Protein AF-A0A1C4KXC5-F1 (afdb_monomer_lite)

Structure (mmCIF, N/CA/C/O backbone):
data_AF-A0A1C4KXC5-F1
#
_entry.id   AF-A0A1C4KXC5-F1
#
loop_
_atom_site.group_PDB
_atom_site.id
_atom_site.type_symbol
_atom_site.label_atom_id
_atom_site.label_alt_id
_atom_site.label_comp_id
_atom_site.label_asym_id
_atom_site.label_entity_id
_atom_site.label_seq_id
_atom_site.pdbx_PDB_ins_code
_atom_site.Cartn_x
_atom_site.Cartn_y
_atom_site.Cartn_z
_atom_site.occupancy
_atom_site.B_iso_or_equiv
_atom_site.auth_seq_id
_atom_site.auth_comp_id
_atom_site.auth_asym_id
_atom_site.auth_atom_id
_atom_site.pdbx_PDB_model_num
ATOM 1 N N . MET A 1 1 ? 12.754 -5.158 20.572 1.00 33.81 1 MET A N 1
ATOM 2 C CA . MET A 1 1 ? 11.65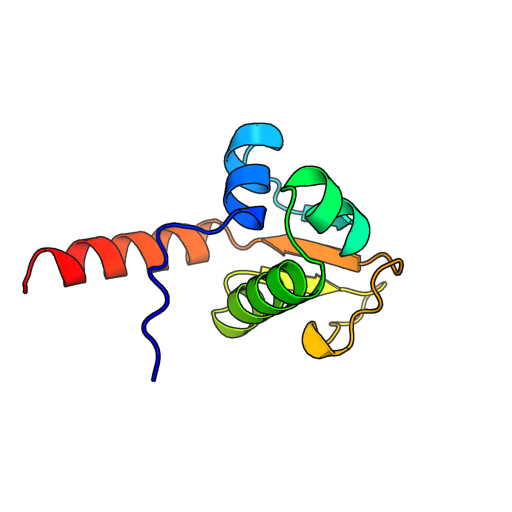9 -5.282 19.593 1.00 33.81 1 MET A CA 1
ATOM 3 C C . MET A 1 1 ? 10.831 -4.030 19.771 1.00 33.81 1 MET A C 1
ATOM 5 O O . MET A 1 1 ? 10.252 -3.876 20.836 1.00 33.81 1 MET A O 1
ATOM 9 N N . ALA A 1 2 ? 10.970 -3.056 18.873 1.00 34.34 2 ALA A N 1
ATOM 10 C CA . ALA A 1 2 ? 10.275 -1.785 19.022 1.00 34.34 2 ALA A CA 1
ATOM 11 C C . ALA A 1 2 ? 8.801 -2.015 18.689 1.00 34.34 2 ALA A C 1
ATOM 13 O O . ALA A 1 2 ? 8.484 -2.342 17.551 1.00 34.34 2 ALA A O 1
ATOM 14 N N . THR A 1 3 ? 7.927 -1.884 19.682 1.00 40.44 3 THR A N 1
ATOM 15 C CA . THR A 1 3 ? 6.503 -1.657 19.450 1.00 40.44 3 THR A CA 1
ATOM 16 C C . THR A 1 3 ? 6.410 -0.267 18.832 1.00 40.44 3 THR A C 1
ATOM 18 O O . THR A 1 3 ? 6.448 0.733 19.545 1.00 40.44 3 THR A O 1
ATOM 21 N N . LEU A 1 4 ? 6.441 -0.192 17.500 1.00 43.69 4 LEU A N 1
ATOM 22 C CA . LEU A 1 4 ? 6.023 1.016 16.802 1.00 43.69 4 LEU A CA 1
ATOM 23 C C . LEU A 1 4 ? 4.564 1.231 17.193 1.00 43.69 4 LEU A C 1
ATOM 25 O O . LEU A 1 4 ? 3.751 0.315 17.114 1.00 43.69 4 LEU A O 1
ATOM 29 N N . ASP A 1 5 ? 4.263 2.400 17.731 1.00 43.34 5 ASP A N 1
ATOM 30 C CA . ASP A 1 5 ? 2.903 2.800 18.046 1.00 43.34 5 ASP A CA 1
ATOM 31 C C . ASP A 1 5 ? 2.102 2.790 16.730 1.00 43.34 5 ASP A C 1
ATOM 33 O O . ASP A 1 5 ? 2.337 3.613 15.843 1.00 43.34 5 ASP A O 1
ATOM 37 N N . HIS A 1 6 ? 1.221 1.797 16.553 1.00 48.50 6 HIS A N 1
ATOM 38 C CA . HIS A 1 6 ? 0.485 1.540 15.302 1.00 48.50 6 HIS A CA 1
ATOM 39 C C . HIS A 1 6 ? -0.524 2.668 14.978 1.00 48.50 6 HIS A C 1
ATOM 41 O O . HIS A 1 6 ? -1.169 2.654 13.928 1.00 48.50 6 HIS A O 1
ATOM 47 N N . ALA A 1 7 ? -0.649 3.665 15.864 1.00 46.12 7 ALA A N 1
ATOM 48 C CA . ALA A 1 7 ? -1.533 4.822 15.756 1.00 46.12 7 ALA A CA 1
ATOM 49 C C . ALA A 1 7 ? -1.059 5.909 14.766 1.00 46.12 7 ALA A C 1
ATOM 51 O O . ALA A 1 7 ? -1.719 6.939 14.614 1.00 46.12 7 ALA A O 1
ATOM 52 N N . HIS A 1 8 ? 0.063 5.717 14.067 1.00 54.94 8 HIS A N 1
ATOM 53 C CA . HIS A 1 8 ? 0.552 6.675 13.074 1.00 54.94 8 HIS A CA 1
ATOM 54 C C . HIS A 1 8 ? 0.980 5.962 11.794 1.00 54.94 8 HIS A C 1
ATOM 56 O O . HIS A 1 8 ? 2.164 5.780 11.529 1.00 54.94 8 HIS A O 1
ATOM 62 N N . TRP A 1 9 ? -0.007 5.562 10.988 1.00 70.31 9 TRP A N 1
ATOM 63 C CA . TRP A 1 9 ? 0.209 5.001 9.659 1.00 70.31 9 TRP A CA 1
ATOM 64 C C . TRP A 1 9 ? -0.195 6.011 8.571 1.00 70.31 9 TRP A C 1
ATOM 66 O O . TRP A 1 9 ? -1.349 6.010 8.135 1.00 70.31 9 TRP A O 1
ATOM 76 N N . PRO A 1 10 ? 0.721 6.840 8.036 1.00 73.81 10 PRO A N 1
ATOM 77 C CA . PRO A 1 10 ? 0.331 7.873 7.077 1.00 73.81 10 PRO A CA 1
ATOM 78 C C . PRO A 1 10 ? -0.136 7.351 5.707 1.00 73.81 10 PRO A C 1
ATOM 80 O O . PRO A 1 10 ? -1.092 7.921 5.186 1.00 73.81 10 PRO A O 1
ATOM 83 N N . PRO A 1 11 ? 0.428 6.268 5.119 1.00 78.62 11 PRO A N 1
ATOM 84 C CA . PRO A 1 11 ? -0.078 5.738 3.853 1.00 78.62 11 PRO A CA 1
ATOM 85 C C . PRO A 1 11 ? -1.526 5.258 3.940 1.00 78.62 11 PRO A C 1
ATOM 87 O O . PRO A 1 11 ? -2.340 5.688 3.138 1.00 78.62 11 PRO A O 1
ATOM 90 N N . VAL A 1 12 ? -1.875 4.430 4.923 1.00 83.38 12 VAL A N 1
ATOM 91 C CA . VAL A 1 12 ? -3.246 3.967 5.155 1.00 83.38 12 VAL A CA 1
ATOM 92 C C . VAL A 1 12 ? -4.188 5.105 5.535 1.00 83.38 12 VAL A C 1
ATOM 94 O O . VAL A 1 12 ? -5.274 5.146 4.973 1.00 83.38 12 VAL A O 1
ATOM 97 N N . ASN A 1 13 ? -3.789 6.065 6.379 1.00 86.06 13 ASN A N 1
ATOM 98 C CA . ASN A 1 13 ? -4.639 7.234 6.642 1.00 86.06 13 ASN A CA 1
ATOM 99 C C . ASN A 1 13 ? -4.957 7.981 5.341 1.00 86.06 13 ASN A C 1
ATOM 101 O O . ASN A 1 13 ? -6.109 8.288 5.082 1.00 86.06 13 ASN A O 1
ATOM 105 N N . HIS A 1 14 ? -3.973 8.168 4.455 1.00 86.69 14 HIS A N 1
ATOM 106 C CA . HIS A 1 14 ? -4.234 8.724 3.127 1.00 86.69 14 HIS A CA 1
ATOM 107 C C . HIS A 1 14 ? -5.204 7.853 2.303 1.00 86.69 14 HIS A C 1
ATOM 109 O O . HIS A 1 14 ? -6.108 8.381 1.661 1.00 86.69 14 HIS A O 1
ATOM 115 N N . LEU A 1 15 ? -5.064 6.523 2.327 1.00 87.81 15 LEU A N 1
ATOM 116 C CA . LEU A 1 15 ? -6.000 5.627 1.634 1.00 87.81 15 LEU A CA 1
ATOM 117 C C . LEU A 1 15 ? -7.434 5.724 2.187 1.00 87.81 15 LEU A C 1
ATOM 119 O O . LEU A 1 15 ? -8.383 5.662 1.409 1.00 87.81 15 LEU A O 1
ATOM 123 N N . ILE A 1 16 ? -7.599 5.868 3.500 1.00 87.88 16 ILE A N 1
ATOM 124 C CA . ILE A 1 16 ? -8.907 5.970 4.160 1.00 87.88 16 ILE A CA 1
ATOM 125 C C . ILE A 1 16 ? -9.495 7.367 3.940 1.00 87.88 16 ILE A C 1
ATOM 127 O O . ILE A 1 16 ? -10.550 7.504 3.322 1.00 87.88 16 ILE A O 1
ATOM 131 N N . ASP A 1 17 ? -8.788 8.398 4.397 1.00 88.06 17 ASP A N 1
ATOM 132 C CA . ASP A 1 17 ? -9.301 9.762 4.518 1.00 88.06 17 ASP A CA 1
ATOM 133 C C . ASP A 1 17 ? -9.434 10.452 3.155 1.00 88.06 17 ASP A C 1
ATOM 135 O O . ASP A 1 17 ? -10.404 11.170 2.913 1.00 88.06 17 ASP A O 1
ATOM 139 N N . GLU A 1 18 ? -8.481 10.221 2.246 1.00 89.69 18 GLU A N 1
ATOM 140 C CA . GLU A 1 18 ? -8.422 10.927 0.959 1.00 89.69 18 GLU A CA 1
ATOM 141 C C . GLU A 1 18 ? -8.946 10.083 -0.208 1.00 89.69 18 GLU A C 1
ATOM 143 O O . GLU A 1 18 ? -9.455 10.633 -1.188 1.00 89.69 18 GLU A O 1
ATOM 148 N N . LEU A 1 19 ? -8.822 8.752 -0.136 1.00 89.69 19 LEU A N 1
ATOM 149 C CA . LEU A 1 19 ? -9.230 7.851 -1.223 1.00 89.69 19 LEU A CA 1
ATOM 150 C C . LEU A 1 19 ? -10.463 6.993 -0.901 1.00 89.69 19 LEU A C 1
ATOM 152 O O . LEU A 1 19 ? -10.973 6.335 -1.810 1.00 89.69 19 LEU A O 1
ATOM 156 N N . GLY A 1 20 ? -10.969 7.022 0.336 1.00 91.31 20 GLY A N 1
ATOM 157 C CA . GLY A 1 20 ? -12.203 6.340 0.728 1.00 91.31 20 GLY A CA 1
ATOM 158 C C . GLY A 1 20 ? -12.102 4.815 0.724 1.00 91.31 20 GLY A C 1
ATOM 159 O O . GLY A 1 20 ? -12.994 4.156 0.196 1.00 91.31 20 GLY A O 1
ATOM 160 N N . GLU A 1 21 ? -11.017 4.265 1.275 1.00 93.00 21 GLU A N 1
ATOM 161 C CA . GLU A 1 21 ? -10.763 2.816 1.369 1.00 93.00 21 GLU A CA 1
ATOM 162 C C . GLU A 1 21 ? -10.807 2.097 0.005 1.00 93.00 21 GLU A C 1
ATOM 164 O O . GLU A 1 21 ? -11.586 1.163 -0.222 1.00 93.00 21 GLU A O 1
ATOM 169 N N . PRO A 1 22 ? -9.961 2.505 -0.958 1.00 94.62 22 PRO A N 1
ATOM 170 C CA . PRO A 1 22 ? -9.937 1.865 -2.261 1.00 94.62 22 PRO A CA 1
ATOM 171 C C . PRO A 1 22 ? -9.493 0.407 -2.119 1.00 94.62 22 PRO A C 1
ATOM 173 O O . PRO A 1 22 ? -8.470 0.111 -1.506 1.00 94.62 22 PRO A O 1
ATOM 176 N N . GLN A 1 23 ? -10.234 -0.517 -2.731 1.00 93.38 23 GLN A N 1
ATOM 177 C CA . GLN A 1 23 ? -9.847 -1.936 -2.791 1.00 93.38 23 GLN A CA 1
ATOM 178 C C . GLN A 1 23 ? -8.496 -2.125 -3.497 1.00 93.38 23 GLN A C 1
ATOM 180 O O . GLN A 1 23 ? -7.718 -3.019 -3.172 1.00 93.38 23 GLN A O 1
ATOM 185 N N . GLU A 1 24 ? -8.209 -1.266 -4.474 1.00 95.12 24 GLU A N 1
ATOM 186 C CA . GLU A 1 24 ? -6.984 -1.307 -5.254 1.00 95.12 24 GLU A CA 1
ATOM 187 C C . GLU A 1 24 ? -6.572 0.092 -5.711 1.00 95.12 24 GLU A C 1
ATOM 189 O O . GLU A 1 24 ? -7.403 0.869 -6.188 1.00 95.12 24 GLU A O 1
ATOM 194 N N . ILE A 1 25 ? -5.267 0.370 -5.668 1.00 95.56 25 ILE A N 1
ATOM 195 C CA . ILE A 1 25 ? -4.673 1.533 -6.330 1.00 95.56 25 ILE A CA 1
ATOM 196 C C . ILE A 1 25 ? -3.467 1.147 -7.188 1.00 95.56 25 ILE A C 1
ATOM 198 O O . ILE A 1 25 ? -2.643 0.310 -6.817 1.00 95.56 25 ILE A O 1
ATOM 202 N N . LEU A 1 26 ? -3.319 1.819 -8.332 1.00 96.56 26 LEU A N 1
ATOM 203 C CA . LEU A 1 26 ? -2.096 1.780 -9.131 1.00 96.56 26 LEU A CA 1
ATOM 204 C C . LEU A 1 26 ? -1.206 2.965 -8.742 1.00 96.56 26 LEU A C 1
ATOM 206 O O . LEU A 1 26 ? -1.455 4.104 -9.147 1.00 96.56 26 LEU A O 1
ATOM 210 N N . THR A 1 27 ? -0.148 2.696 -7.983 1.00 96.12 27 THR A N 1
ATOM 211 C CA . THR A 1 27 ? 0.705 3.731 -7.383 1.00 96.12 27 THR A CA 1
ATOM 212 C C . THR A 1 27 ? 2.190 3.385 -7.490 1.00 96.12 27 THR A C 1
ATOM 214 O O . THR A 1 27 ? 2.559 2.421 -8.153 1.00 96.12 27 THR A O 1
ATOM 217 N N . SER A 1 28 ? 3.043 4.213 -6.901 1.00 97.00 28 SER A N 1
ATOM 218 C CA . SER A 1 28 ? 4.486 4.025 -6.738 1.00 97.00 28 SER A CA 1
ATOM 219 C C . SER A 1 28 ? 4.911 4.613 -5.386 1.00 97.00 28 SER A C 1
ATOM 221 O O . SER A 1 28 ? 4.161 5.392 -4.791 1.00 97.00 28 SER A O 1
ATOM 223 N N . LEU A 1 29 ? 6.082 4.228 -4.865 1.00 96.88 29 LEU A N 1
ATOM 224 C CA . LEU A 1 29 ? 6.512 4.681 -3.533 1.00 96.88 29 LEU A CA 1
ATOM 225 C C . LEU A 1 29 ? 6.714 6.200 -3.490 1.00 96.88 29 LEU A C 1
ATOM 227 O O . LEU A 1 29 ? 6.360 6.823 -2.500 1.00 96.88 29 LEU A O 1
ATOM 231 N N . ASP A 1 30 ? 7.231 6.804 -4.562 1.00 97.00 30 ASP A N 1
ATOM 232 C CA . ASP A 1 30 ? 7.396 8.258 -4.683 1.00 97.00 30 ASP A CA 1
ATOM 233 C C . ASP A 1 30 ? 6.065 9.023 -4.586 1.00 97.00 30 ASP A C 1
ATOM 235 O O . ASP A 1 30 ? 5.994 10.081 -3.964 1.00 97.00 30 ASP A O 1
ATOM 239 N N . ARG A 1 31 ? 4.992 8.475 -5.160 1.00 95.88 31 ARG A N 1
ATOM 240 C CA . ARG A 1 31 ? 3.646 9.052 -5.112 1.00 95.88 31 ARG A CA 1
ATOM 241 C C . ARG A 1 31 ? 3.038 8.935 -3.733 1.00 95.88 31 ARG A C 1
ATOM 243 O O . ARG A 1 31 ? 2.459 9.907 -3.268 1.00 95.88 31 ARG A O 1
ATOM 250 N N . LEU A 1 32 ? 3.177 7.774 -3.097 1.00 95.31 32 LEU A N 1
ATOM 251 C CA . LEU A 1 32 ? 2.730 7.586 -1.721 1.00 95.31 32 LEU A CA 1
ATOM 252 C C . LEU A 1 32 ? 3.492 8.527 -0.781 1.00 95.31 32 LEU A C 1
ATOM 254 O O . LEU A 1 32 ? 2.857 9.266 -0.044 1.00 95.31 32 LEU A O 1
ATOM 258 N N . ALA A 1 33 ? 4.821 8.585 -0.889 1.00 95.00 33 ALA A N 1
ATOM 259 C CA . ALA A 1 33 ? 5.666 9.508 -0.132 1.00 95.00 33 ALA A CA 1
ATOM 260 C C . ALA A 1 33 ? 5.269 10.975 -0.350 1.00 95.00 33 ALA A C 1
ATOM 262 O O . ALA A 1 33 ? 5.122 11.730 0.606 1.00 95.00 33 ALA A O 1
ATOM 263 N N . GLY A 1 34 ? 5.025 11.380 -1.599 1.00 95.19 34 GLY A N 1
ATOM 264 C CA . GLY A 1 34 ? 4.563 12.730 -1.916 1.00 95.19 34 GLY A CA 1
ATOM 265 C C . GLY A 1 34 ? 3.165 13.043 -1.375 1.00 95.19 34 GLY A C 1
ATOM 266 O O . GLY A 1 34 ? 2.930 14.163 -0.932 1.00 95.19 34 GLY A O 1
ATOM 267 N N . ALA A 1 35 ? 2.251 12.070 -1.391 1.00 92.75 35 ALA A N 1
ATOM 268 C CA . ALA A 1 35 ? 0.886 12.234 -0.893 1.00 92.75 35 ALA A CA 1
ATOM 269 C C . ALA A 1 35 ? 0.817 12.294 0.639 1.00 92.75 35 ALA A C 1
ATOM 271 O O . ALA A 1 35 ? -0.020 13.007 1.184 1.00 92.75 35 ALA A O 1
ATOM 272 N N . THR A 1 36 ? 1.704 11.578 1.332 1.00 89.19 36 THR A N 1
ATOM 273 C CA . THR A 1 36 ? 1.744 11.524 2.801 1.00 89.19 36 THR A CA 1
ATOM 274 C C . THR A 1 36 ? 2.760 12.483 3.420 1.00 89.19 36 THR A C 1
ATOM 276 O O . THR A 1 36 ? 2.781 12.649 4.638 1.00 89.19 36 THR A O 1
ATOM 279 N N . GLY A 1 37 ? 3.627 13.096 2.609 1.00 91.94 37 GLY A N 1
ATOM 280 C CA . GLY A 1 37 ? 4.745 13.916 3.076 1.00 91.94 37 GLY A CA 1
ATOM 281 C C . GLY A 1 37 ? 5.859 13.124 3.774 1.00 91.94 37 GLY A C 1
ATOM 282 O O . GLY A 1 37 ? 6.664 13.723 4.485 1.00 91.94 37 GLY A O 1
ATOM 283 N N . GLN A 1 38 ? 5.904 11.799 3.609 1.00 91.25 38 GLN A N 1
ATOM 284 C CA . GLN A 1 38 ? 6.882 10.925 4.263 1.00 91.25 38 GLN A CA 1
ATOM 285 C C . GLN A 1 38 ? 8.130 10.653 3.419 1.00 91.25 38 GLN A C 1
ATOM 287 O O . GLN A 1 38 ? 8.141 10.854 2.204 1.00 91.25 38 GLN A O 1
ATOM 292 N N . ASP A 1 39 ? 9.177 10.128 4.066 1.00 93.75 39 ASP A N 1
ATOM 293 C CA . ASP A 1 39 ? 10.323 9.560 3.360 1.00 93.75 39 ASP A CA 1
ATOM 294 C C . ASP A 1 39 ? 9.943 8.260 2.635 1.00 93.75 39 ASP A C 1
ATOM 296 O O . ASP A 1 39 ? 9.128 7.459 3.097 1.00 93.75 39 ASP A O 1
ATOM 300 N N . ILE A 1 40 ? 10.587 8.018 1.494 1.00 94.44 40 ILE A N 1
ATOM 301 C CA . ILE A 1 40 ? 10.348 6.827 0.672 1.00 94.44 40 ILE A CA 1
ATOM 302 C C . ILE A 1 40 ? 10.646 5.532 1.441 1.00 94.44 40 ILE A C 1
ATOM 304 O O . ILE A 1 40 ? 9.976 4.526 1.208 1.00 94.44 40 ILE A O 1
ATOM 308 N N . ASN A 1 41 ? 11.647 5.517 2.327 1.00 92.56 41 ASN A N 1
ATOM 309 C CA . ASN A 1 41 ? 11.986 4.317 3.089 1.00 92.56 41 ASN A CA 1
ATOM 310 C C . ASN A 1 41 ? 10.960 4.034 4.184 1.00 92.56 41 ASN A C 1
ATOM 312 O O . ASN A 1 41 ? 10.623 2.869 4.377 1.00 92.56 41 ASN A O 1
ATOM 316 N N . ASP A 1 42 ? 10.413 5.072 4.817 1.00 91.69 42 ASP A N 1
ATOM 317 C CA . ASP A 1 42 ? 9.331 4.926 5.795 1.00 91.69 42 ASP A CA 1
ATOM 318 C C . ASP A 1 42 ? 8.068 4.385 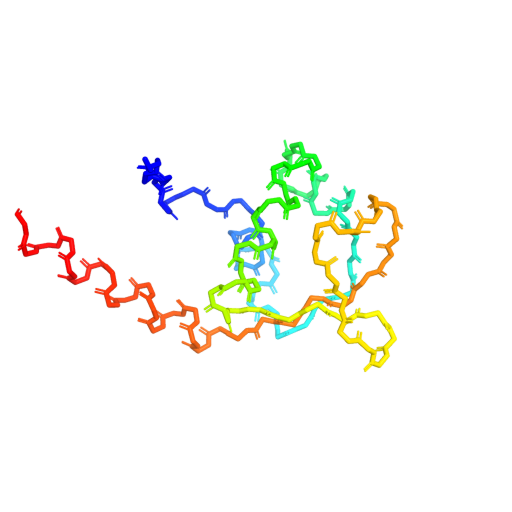5.119 1.00 91.69 42 ASP A C 1
ATOM 320 O O . ASP A 1 42 ? 7.450 3.440 5.606 1.00 91.69 42 ASP A O 1
ATOM 324 N N . VAL A 1 43 ? 7.731 4.908 3.935 1.00 93.69 43 VAL A N 1
ATOM 325 C CA . VAL A 1 43 ? 6.624 4.378 3.126 1.00 93.69 43 VAL A CA 1
ATOM 326 C C . VAL A 1 43 ? 6.883 2.934 2.708 1.00 93.69 43 VAL A C 1
ATOM 328 O O . VAL A 1 43 ? 5.963 2.121 2.747 1.00 93.69 43 VAL A O 1
ATOM 331 N N . ARG A 1 44 ? 8.115 2.588 2.309 1.00 94.81 44 ARG A N 1
ATOM 332 C CA . ARG A 1 44 ? 8.464 1.206 1.950 1.00 94.81 44 ARG A CA 1
ATOM 333 C C . ARG A 1 44 ? 8.294 0.270 3.141 1.00 94.81 44 ARG A C 1
ATOM 335 O O . ARG A 1 44 ? 7.719 -0.798 2.965 1.00 94.81 44 ARG A O 1
ATOM 342 N N . LEU A 1 45 ? 8.780 0.667 4.316 1.00 92.50 45 LEU A N 1
ATOM 343 C CA . LEU A 1 45 ? 8.656 -0.117 5.541 1.00 92.50 45 LEU A CA 1
ATOM 344 C C . LEU A 1 45 ? 7.186 -0.334 5.899 1.00 92.50 45 LEU A C 1
ATOM 346 O O . LEU A 1 45 ? 6.781 -1.471 6.106 1.00 92.50 45 LEU A O 1
ATOM 350 N N . ALA A 1 46 ? 6.383 0.729 5.868 1.00 90.56 46 ALA A N 1
ATOM 351 C CA . ALA A 1 46 ? 4.950 0.638 6.109 1.00 90.56 46 ALA A CA 1
ATOM 352 C C . ALA A 1 46 ? 4.290 -0.325 5.106 1.00 90.56 46 ALA A C 1
ATOM 354 O O . ALA A 1 46 ? 3.638 -1.294 5.473 1.00 90.56 46 ALA A O 1
ATOM 355 N N . VAL A 1 47 ? 4.507 -0.128 3.807 1.00 92.81 47 VAL A N 1
ATOM 356 C CA . VAL A 1 47 ? 3.942 -1.015 2.781 1.00 92.81 47 VAL A CA 1
ATOM 357 C C . VAL A 1 47 ? 4.389 -2.475 2.971 1.00 92.81 47 VAL A C 1
ATOM 359 O O . VAL A 1 47 ? 3.588 -3.380 2.743 1.00 92.81 47 VAL A O 1
ATOM 362 N N . ALA A 1 48 ? 5.625 -2.720 3.416 1.00 93.50 48 ALA A N 1
ATOM 363 C CA . ALA A 1 48 ? 6.101 -4.061 3.749 1.00 93.50 48 ALA A CA 1
ATOM 364 C C . ALA A 1 48 ? 5.365 -4.670 4.947 1.00 93.50 48 ALA A C 1
ATOM 366 O O . ALA A 1 48 ? 5.008 -5.844 4.902 1.00 93.50 48 ALA A O 1
ATOM 367 N N . GLU A 1 49 ? 5.090 -3.870 5.972 1.00 90.94 49 GLU A N 1
ATOM 368 C CA . GLU A 1 49 ? 4.349 -4.288 7.159 1.00 90.94 49 GLU A CA 1
ATOM 369 C C . GLU A 1 49 ? 2.903 -4.697 6.822 1.00 90.94 49 GLU A C 1
ATOM 371 O O . GLU A 1 49 ? 2.468 -5.740 7.295 1.00 90.94 49 GLU A O 1
ATOM 376 N N . LEU A 1 50 ? 2.192 -4.004 5.914 1.00 90.81 50 LEU A N 1
ATOM 377 C CA . LEU A 1 50 ? 0.843 -4.452 5.488 1.00 90.81 50 LEU A CA 1
ATOM 378 C C . LEU A 1 50 ? 0.890 -5.817 4.827 1.00 90.81 50 LEU A C 1
ATOM 380 O O . LEU A 1 50 ? 0.020 -6.651 5.044 1.00 90.81 50 LEU A O 1
ATOM 384 N N . VAL A 1 51 ? 1.894 -6.030 3.977 1.00 93.44 51 VAL A N 1
ATOM 385 C CA . VAL A 1 51 ? 2.054 -7.310 3.288 1.00 93.44 51 VAL A CA 1
ATOM 386 C C . VAL A 1 51 ? 2.432 -8.403 4.282 1.00 93.44 51 VAL A C 1
ATOM 388 O O . VAL A 1 51 ? 1.954 -9.524 4.159 1.00 93.44 51 VAL A O 1
ATOM 391 N N . GLN A 1 52 ? 3.267 -8.092 5.274 1.00 91.62 52 GLN A N 1
ATOM 392 C CA . GLN A 1 52 ? 3.658 -9.03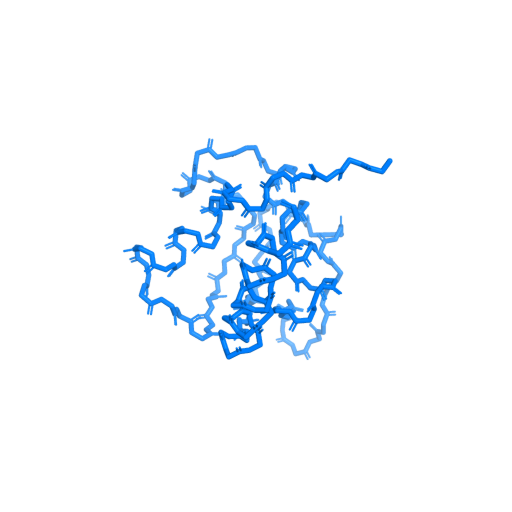6 6.317 1.00 91.62 52 GLN A CA 1
ATOM 393 C C . GLN A 1 52 ? 2.489 -9.419 7.234 1.00 91.62 52 GLN A C 1
ATOM 395 O O . GLN A 1 52 ? 2.422 -10.566 7.670 1.00 91.62 52 GLN A O 1
ATOM 400 N N . CYS A 1 53 ? 1.587 -8.478 7.510 1.00 89.44 53 CYS A N 1
ATOM 401 C CA . CYS A 1 53 ? 0.379 -8.690 8.303 1.00 89.44 53 CYS A CA 1
ATOM 402 C C . CYS A 1 53 ? -0.793 -9.259 7.488 1.00 89.44 53 CYS A C 1
ATOM 404 O O . CYS A 1 53 ? -1.885 -9.361 8.027 1.00 89.44 53 CYS A O 1
ATOM 406 N N . ASP A 1 54 ? -0.596 -9.610 6.210 1.00 91.62 54 ASP A N 1
ATOM 407 C CA . ASP A 1 54 ? -1.648 -10.050 5.277 1.00 91.62 54 ASP A CA 1
ATOM 408 C C . ASP A 1 54 ? -2.776 -9.016 5.020 1.00 91.62 54 ASP A C 1
ATOM 410 O O . ASP A 1 54 ? -3.745 -9.308 4.319 1.00 91.62 54 ASP A O 1
ATOM 414 N N . ASP A 1 55 ? -2.605 -7.769 5.469 1.00 92.00 55 ASP A N 1
ATOM 415 C CA . ASP A 1 55 ? -3.535 -6.648 5.259 1.00 92.00 55 ASP A CA 1
ATOM 416 C C . ASP A 1 55 ? -3.507 -6.102 3.824 1.00 92.00 55 ASP A C 1
ATOM 418 O O . ASP A 1 55 ? -4.406 -5.371 3.394 1.00 92.00 55 ASP A O 1
ATOM 422 N N . ALA A 1 56 ? -2.449 -6.400 3.067 1.00 94.44 56 ALA A N 1
ATOM 423 C CA . ALA A 1 56 ? -2.332 -5.977 1.680 1.00 94.44 56 ALA A CA 1
ATOM 424 C C . ALA A 1 56 ? -1.515 -6.938 0.817 1.00 94.44 56 ALA A C 1
ATOM 426 O O . ALA A 1 56 ? -0.707 -7.739 1.280 1.00 94.44 56 ALA A O 1
ATOM 427 N N . LYS A 1 57 ? -1.677 -6.799 -0.500 1.00 96.88 57 LYS A N 1
ATOM 428 C CA . LYS A 1 57 ? -0.864 -7.466 -1.520 1.00 96.88 57 LYS A CA 1
ATOM 429 C C . LYS A 1 57 ? -0.319 -6.451 -2.505 1.00 96.88 57 LYS A C 1
ATOM 431 O O . LYS A 1 57 ? -0.999 -5.502 -2.895 1.00 96.88 57 LYS A O 1
ATOM 436 N N . ILE A 1 58 ? 0.898 -6.702 -2.969 1.00 96.81 58 ILE A N 1
ATOM 437 C CA . ILE A 1 58 ? 1.550 -5.892 -3.993 1.00 96.81 58 ILE A CA 1
ATOM 438 C C . ILE A 1 58 ? 1.716 -6.735 -5.238 1.00 96.81 58 ILE A C 1
ATOM 440 O O . ILE A 1 58 ? 2.357 -7.784 -5.193 1.00 96.81 58 ILE A O 1
ATOM 444 N N . LEU A 1 59 ? 1.190 -6.252 -6.361 1.00 96.88 59 LEU A N 1
ATOM 445 C CA . LEU A 1 59 ? 1.368 -6.900 -7.656 1.00 96.88 59 LEU A CA 1
ATOM 446 C C . LEU A 1 59 ? 2.144 -6.011 -8.630 1.00 96.88 59 LEU A C 1
ATOM 448 O O . LEU A 1 59 ? 1.881 -4.811 -8.764 1.00 96.88 59 LEU A O 1
ATOM 452 N N . ARG A 1 60 ? 3.044 -6.627 -9.401 1.00 93.50 60 ARG A N 1
ATOM 453 C CA . ARG A 1 60 ? 3.593 -6.056 -10.636 1.00 93.50 60 ARG A CA 1
ATOM 454 C C . ARG A 1 60 ? 3.108 -6.885 -11.817 1.00 93.50 60 ARG A C 1
ATOM 456 O O . ARG A 1 60 ? 3.485 -8.037 -12.002 1.00 93.50 60 ARG A O 1
ATOM 463 N N . GLY A 1 61 ? 2.223 -6.291 -12.615 1.00 89.12 61 GLY A N 1
ATOM 464 C CA . GLY A 1 61 ? 1.488 -7.036 -13.633 1.00 89.12 61 GLY A CA 1
ATOM 465 C C . GLY A 1 61 ? 0.547 -8.050 -12.980 1.00 89.12 61 GLY A C 1
ATOM 466 O O . GLY A 1 61 ? -0.422 -7.652 -12.334 1.00 89.12 61 GLY A O 1
ATOM 467 N N . GLN A 1 62 ? 0.837 -9.338 -13.171 1.00 87.06 62 GLN A N 1
ATOM 468 C CA . GLN A 1 62 ? 0.079 -10.462 -12.601 1.00 87.06 62 GLN A CA 1
ATOM 469 C C . GLN A 1 62 ? 0.833 -11.184 -11.470 1.00 87.06 62 GLN A C 1
ATOM 471 O O . GLN A 1 62 ? 0.298 -12.124 -10.893 1.00 87.06 62 GLN A O 1
ATOM 476 N N . GLU A 1 63 ? 2.060 -10.764 -11.154 1.00 92.62 63 GLU A N 1
ATOM 477 C CA . GLU A 1 63 ? 2.920 -11.436 -10.177 1.00 92.62 63 GLU A CA 1
ATOM 478 C C . GLU A 1 63 ? 2.988 -10.648 -8.871 1.00 92.62 63 GLU A C 1
ATOM 480 O O . GLU A 1 63 ? 3.020 -9.413 -8.886 1.00 92.62 63 GLU A O 1
ATOM 485 N N . SER A 1 64 ? 3.045 -11.360 -7.744 1.00 94.12 64 SER A N 1
ATOM 486 C CA . SER A 1 64 ? 3.341 -10.753 -6.447 1.00 94.12 64 SER A CA 1
ATOM 487 C C . SER A 1 64 ? 4.739 -10.150 -6.451 1.00 94.12 64 SER A C 1
ATOM 489 O O . SER A 1 64 ? 5.683 -10.748 -6.970 1.00 94.12 64 SER A O 1
ATOM 491 N N . ALA A 1 65 ? 4.878 -8.970 -5.860 1.00 94.56 65 ALA A N 1
ATOM 492 C CA . ALA A 1 65 ? 6.153 -8.289 -5.740 1.00 94.56 65 ALA A CA 1
ATOM 493 C C . ALA A 1 65 ? 6.544 -8.114 -4.277 1.00 94.56 65 ALA A C 1
ATOM 495 O O . ALA A 1 65 ? 5.713 -7.829 -3.420 1.00 94.56 65 ALA A O 1
ATOM 496 N N . ASP A 1 66 ? 7.840 -8.269 -4.033 1.00 94.06 66 ASP A N 1
ATOM 497 C CA . ASP A 1 66 ? 8.447 -8.055 -2.730 1.00 94.06 66 ASP A CA 1
ATOM 498 C C . ASP A 1 66 ? 8.517 -6.543 -2.423 1.00 94.06 66 ASP A C 1
ATOM 500 O O . ASP A 1 66 ? 9.171 -5.810 -3.182 1.00 94.06 66 ASP A O 1
ATOM 504 N N . PRO A 1 67 ? 7.859 -6.064 -1.349 1.00 90.88 67 PRO A N 1
ATOM 505 C CA . PRO A 1 67 ? 7.856 -4.655 -0.964 1.00 90.88 67 PRO A CA 1
ATOM 506 C C . PRO A 1 67 ? 9.262 -4.096 -0.717 1.00 90.88 67 PRO A C 1
ATOM 508 O O . PRO A 1 67 ? 9.538 -2.952 -1.093 1.00 90.88 67 PRO A O 1
ATOM 511 N N . GLU A 1 68 ? 10.182 -4.891 -0.161 1.00 91.38 68 GLU A N 1
ATOM 512 C CA . GLU A 1 68 ? 11.546 -4.442 0.148 1.00 91.38 68 GLU A CA 1
ATOM 513 C C . GLU A 1 68 ? 12.350 -4.126 -1.122 1.00 91.38 68 GLU A C 1
ATOM 515 O O . GLU A 1 68 ? 13.269 -3.303 -1.113 1.00 91.38 68 GLU A O 1
ATOM 520 N N . ARG A 1 69 ? 11.970 -4.739 -2.249 1.00 93.25 69 ARG A N 1
ATOM 521 C CA . ARG A 1 69 ? 12.650 -4.614 -3.546 1.00 93.25 69 ARG A CA 1
ATOM 522 C C . ARG A 1 69 ? 11.997 -3.596 -4.478 1.00 93.25 69 ARG A C 1
ATOM 524 O O . ARG A 1 69 ? 12.429 -3.457 -5.624 1.00 93.25 69 ARG A O 1
ATOM 531 N N . LEU A 1 70 ? 10.964 -2.886 -4.021 1.00 93.88 70 LEU A N 1
ATOM 532 C CA . LEU A 1 70 ? 10.292 -1.872 -4.826 1.00 93.88 70 LEU A CA 1
ATOM 533 C C . LEU A 1 70 ? 11.191 -0.653 -5.056 1.00 93.88 70 LEU A C 1
ATOM 535 O O . LEU A 1 70 ? 11.606 0.051 -4.126 1.00 93.88 70 LEU A O 1
ATOM 539 N N . GLU A 1 71 ? 11.440 -0.366 -6.331 1.00 94.81 71 GLU A N 1
ATOM 540 C CA . GLU A 1 71 ? 12.091 0.870 -6.748 1.00 94.81 71 GLU A CA 1
ATOM 541 C C . GLU A 1 71 ? 11.131 2.063 -6.618 1.00 94.81 71 GLU A C 1
ATOM 543 O O . GLU A 1 71 ? 9.949 1.930 -6.950 1.00 94.81 71 GLU A O 1
ATOM 548 N N . PRO A 1 72 ? 11.614 3.252 -6.205 1.00 95.19 72 PRO A N 1
ATOM 549 C CA . PRO A 1 72 ? 10.742 4.365 -5.835 1.00 95.19 72 PRO A CA 1
ATOM 550 C C . PRO A 1 72 ? 9.727 4.806 -6.898 1.00 95.19 72 PRO A C 1
ATOM 552 O O . PRO A 1 72 ? 8.582 5.109 -6.580 1.00 95.19 72 PRO A O 1
ATOM 555 N N . HIS A 1 73 ? 10.154 4.821 -8.160 1.00 95.69 73 HIS A N 1
ATOM 556 C CA . HIS A 1 73 ? 9.408 5.344 -9.306 1.00 95.69 73 HIS A CA 1
ATOM 557 C C . HIS A 1 73 ? 8.670 4.246 -10.092 1.00 95.69 73 HIS A C 1
ATOM 559 O O . HIS A 1 73 ? 7.939 4.523 -11.047 1.00 95.69 73 HIS A O 1
ATOM 565 N N . HIS A 1 74 ? 8.874 2.978 -9.728 1.00 94.88 74 HIS A N 1
ATOM 566 C CA . HIS A 1 74 ? 8.236 1.859 -10.398 1.00 94.88 74 HIS A CA 1
ATOM 567 C C . HIS A 1 74 ? 6.825 1.656 -9.868 1.00 94.88 74 HIS A C 1
ATOM 569 O O . HIS A 1 74 ? 6.605 1.466 -8.674 1.00 94.88 74 HIS A O 1
ATOM 575 N N . ARG A 1 75 ? 5.857 1.657 -10.790 1.00 96.12 75 ARG A N 1
ATOM 576 C CA . ARG A 1 75 ? 4.463 1.432 -10.422 1.00 96.12 75 ARG A CA 1
ATOM 577 C C . ARG A 1 75 ? 4.204 -0.018 -10.021 1.00 96.12 75 ARG A C 1
ATOM 579 O O . ARG A 1 75 ? 4.751 -0.951 -10.621 1.00 96.12 75 ARG A O 1
ATOM 586 N N . PHE A 1 76 ? 3.316 -0.170 -9.052 1.00 96.81 76 PHE A N 1
ATOM 587 C CA . PHE A 1 76 ? 2.761 -1.423 -8.569 1.00 96.81 76 PHE A CA 1
ATOM 588 C C . PHE A 1 76 ? 1.278 -1.235 -8.236 1.00 96.81 76 PHE A C 1
ATOM 590 O O . PHE A 1 76 ? 0.800 -0.114 -8.037 1.00 96.81 76 PHE A O 1
ATOM 597 N N . ARG A 1 77 ? 0.543 -2.343 -8.212 1.00 97.25 77 ARG A N 1
ATOM 598 C CA . ARG A 1 77 ? -0.826 -2.385 -7.698 1.00 97.25 77 ARG A CA 1
ATOM 599 C C . ARG A 1 77 ? -0.745 -2.700 -6.214 1.00 97.25 77 ARG A C 1
ATOM 601 O O . ARG A 1 77 ? -0.168 -3.727 -5.864 1.00 97.25 77 ARG A O 1
ATOM 608 N N . LEU A 1 78 ? -1.285 -1.823 -5.379 1.00 96.75 78 LEU A N 1
ATOM 609 C CA . LEU A 1 78 ? -1.522 -2.093 -3.966 1.00 96.75 78 LEU A CA 1
ATOM 610 C C . LEU A 1 78 ? -2.979 -2.521 -3.826 1.00 96.75 78 LEU A C 1
ATOM 612 O O . LEU A 1 78 ? -3.870 -1.758 -4.195 1.00 96.75 78 LEU A O 1
ATOM 616 N N . ILE A 1 79 ? -3.197 -3.739 -3.350 1.00 96.62 79 ILE A N 1
ATOM 617 C CA . ILE A 1 79 ? -4.518 -4.323 -3.124 1.00 96.62 79 ILE A CA 1
ATOM 618 C C . ILE A 1 79 ? -4.684 -4.458 -1.619 1.00 96.62 79 ILE A C 1
ATOM 620 O O . ILE A 1 79 ? -3.901 -5.170 -0.997 1.00 96.62 79 ILE A O 1
ATOM 624 N N . MET A 1 80 ? -5.668 -3.769 -1.056 1.00 95.19 80 MET A N 1
ATOM 625 C CA . MET A 1 80 ? -5.930 -3.769 0.382 1.00 95.19 80 MET A CA 1
ATOM 626 C C . MET A 1 80 ? -6.979 -4.822 0.729 1.00 95.19 80 MET A C 1
ATOM 628 O O . MET A 1 80 ? -7.995 -4.928 0.041 1.00 95.19 80 MET A O 1
ATOM 632 N N . ASP A 1 81 ? -6.760 -5.557 1.814 1.00 94.69 81 ASP A N 1
ATOM 633 C CA . ASP A 1 81 ? -7.789 -6.355 2.474 1.00 94.69 81 ASP A CA 1
ATOM 634 C C . ASP A 1 81 ? -8.328 -5.568 3.674 1.00 94.69 81 ASP A C 1
ATOM 636 O O . ASP A 1 81 ? -7.905 -5.739 4.815 1.00 94.69 81 ASP A O 1
ATOM 640 N N . TRP A 1 82 ? -9.252 -4.642 3.401 1.00 91.75 82 TRP A N 1
ATOM 641 C CA . TRP A 1 82 ? -9.833 -3.784 4.440 1.00 91.75 82 TRP A CA 1
ATOM 642 C C . TRP A 1 82 ? -10.578 -4.574 5.518 1.00 91.75 82 TRP A C 1
ATOM 644 O O . TRP A 1 82 ? -10.624 -4.132 6.659 1.00 91.75 82 TRP A O 1
ATOM 654 N N . GLY A 1 83 ? -11.140 -5.739 5.173 1.00 91.12 83 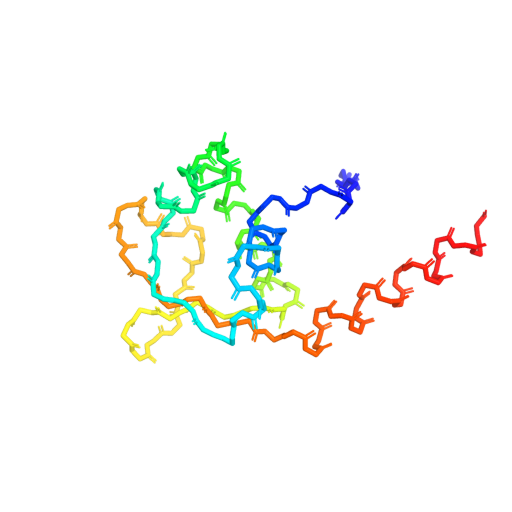GLY A N 1
ATOM 655 C CA . GLY A 1 83 ? -11.792 -6.610 6.149 1.00 91.12 83 GLY A CA 1
ATOM 656 C C . GLY A 1 83 ? -10.782 -7.123 7.169 1.00 91.12 83 GLY A C 1
ATOM 657 O O . GLY A 1 83 ? -10.930 -6.858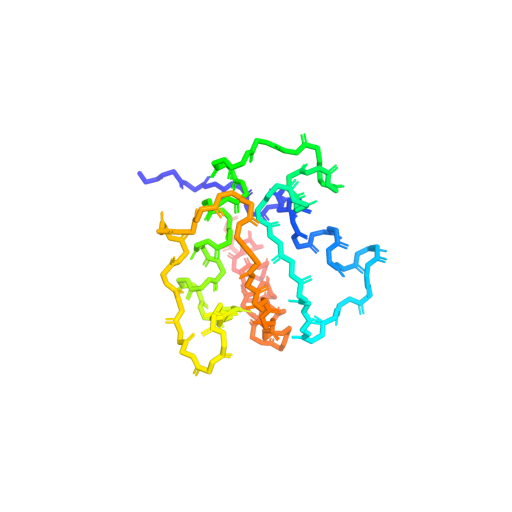 8.358 1.00 91.12 83 GLY A O 1
ATOM 658 N N . HIS A 1 84 ? -9.711 -7.762 6.687 1.00 90.62 84 HIS A N 1
ATOM 659 C CA . HIS A 1 84 ? -8.637 -8.262 7.547 1.00 90.62 84 HIS A CA 1
ATOM 660 C C . HIS A 1 84 ? -7.970 -7.146 8.363 1.00 90.62 84 HIS A C 1
ATOM 662 O O . HIS A 1 84 ? -7.746 -7.291 9.567 1.00 90.62 84 HIS A O 1
ATOM 668 N N . PHE A 1 85 ? -7.711 -6.008 7.717 1.00 87.44 85 PHE A N 1
ATOM 669 C CA . PHE A 1 85 ? -7.091 -4.849 8.343 1.00 87.44 85 PHE A CA 1
ATOM 670 C C . PHE A 1 85 ? -7.925 -4.287 9.502 1.00 87.44 85 PHE A C 1
ATOM 672 O O . PHE A 1 85 ? -7.393 -4.014 10.583 1.00 87.44 85 PHE A O 1
ATOM 679 N N . HIS A 1 86 ? -9.236 -4.117 9.300 1.00 86.69 86 HIS A N 1
ATOM 680 C CA . HIS A 1 86 ? -10.130 -3.618 10.346 1.00 86.69 86 HIS A CA 1
ATOM 681 C C . HIS A 1 86 ? -10.293 -4.643 11.470 1.00 86.69 86 HIS A C 1
ATOM 683 O O . HIS A 1 86 ? -10.205 -4.264 12.637 1.00 86.69 86 HIS A O 1
ATOM 689 N N . ASP A 1 87 ? -10.451 -5.927 11.144 1.00 83.94 87 ASP A N 1
ATOM 690 C CA . ASP A 1 87 ? -10.601 -6.998 12.137 1.00 83.94 87 ASP A CA 1
ATOM 691 C C . ASP A 1 87 ? -9.362 -7.095 13.048 1.00 83.94 87 ASP A C 1
ATOM 693 O O . ASP A 1 87 ? -9.484 -7.059 14.275 1.00 83.94 87 ASP A O 1
ATOM 697 N N . THR A 1 88 ? -8.159 -7.090 12.464 1.00 75.62 88 THR A N 1
ATOM 698 C CA . THR A 1 88 ? -6.889 -7.157 13.210 1.00 75.62 88 THR A CA 1
ATOM 699 C C . THR A 1 88 ? -6.700 -5.943 14.125 1.00 75.62 88 THR A C 1
ATOM 701 O O . THR A 1 88 ? -6.215 -6.058 15.253 1.00 75.62 88 THR A O 1
ATOM 704 N N . ARG A 1 89 ? -7.117 -4.750 13.684 1.00 69.69 89 ARG A N 1
ATOM 705 C CA . ARG A 1 89 ? -7.008 -3.531 14.500 1.00 69.69 89 ARG A CA 1
ATOM 706 C C . ARG A 1 89 ? -8.077 -3.414 15.583 1.00 69.69 89 ARG A C 1
ATOM 708 O O . ARG A 1 89 ? -7.782 -2.860 16.644 1.00 69.69 89 ARG A O 1
ATOM 715 N N . ILE A 1 90 ? -9.278 -3.951 15.364 1.00 58.59 90 ILE A N 1
ATOM 716 C CA . ILE A 1 90 ? -10.312 -4.061 16.404 1.00 58.59 90 ILE A CA 1
ATOM 717 C C . ILE A 1 90 ? -9.831 -5.004 17.515 1.00 58.59 90 ILE A C 1
ATOM 719 O O . ILE A 1 90 ? -9.932 -4.656 18.693 1.00 58.59 90 ILE A O 1
ATOM 723 N N . GLU A 1 91 ? -9.244 -6.151 17.162 1.00 56.38 91 GLU A N 1
ATOM 724 C CA . GLU A 1 91 ? -8.703 -7.105 18.140 1.00 56.38 91 GLU A CA 1
ATOM 725 C C . GLU A 1 91 ? -7.566 -6.503 18.984 1.00 56.38 91 GLU A C 1
ATOM 727 O O . GLU A 1 91 ? -7.547 -6.672 20.206 1.00 56.38 91 GLU A O 1
ATOM 732 N N . LEU A 1 92 ? -6.662 -5.727 18.376 1.00 54.44 92 LEU A N 1
ATOM 733 C CA . LEU A 1 92 ? -5.565 -5.063 19.093 1.00 54.44 92 LEU A CA 1
ATOM 734 C C . LEU A 1 92 ? -6.035 -3.911 19.995 1.00 54.44 92 LEU A C 1
ATOM 736 O O . LEU A 1 92 ? -5.472 -3.715 21.076 1.00 54.44 92 LEU A O 1
ATOM 740 N N . SER A 1 93 ? -7.072 -3.167 19.596 1.00 51.44 93 SER A N 1
ATOM 741 C CA . SER A 1 93 ? -7.671 -2.127 20.443 1.00 51.44 93 SER A CA 1
ATOM 742 C C . SER A 1 93 ? -8.327 -2.727 21.687 1.00 51.44 93 SER A C 1
ATOM 744 O O . SER A 1 93 ? -8.191 -2.168 22.770 1.00 51.44 93 SER A O 1
ATOM 746 N N . LEU A 1 94 ? -9.004 -3.871 21.548 1.00 52.66 94 LEU A N 1
ATOM 747 C CA . LEU A 1 94 ? -9.629 -4.577 22.670 1.00 52.66 94 LEU A CA 1
ATOM 748 C C . LEU A 1 94 ? -8.591 -5.235 23.590 1.00 52.66 94 LEU A C 1
ATOM 750 O O . LEU A 1 94 ? -8.767 -5.244 24.803 1.00 52.66 94 LEU A O 1
ATOM 754 N N . ALA A 1 95 ? -7.488 -5.745 23.036 1.00 52.06 95 ALA A N 1
ATOM 755 C CA . ALA A 1 95 ? -6.392 -6.316 23.821 1.00 52.06 95 ALA A CA 1
ATOM 756 C C . ALA A 1 95 ? -5.589 -5.261 24.607 1.00 52.06 95 ALA A C 1
ATOM 758 O O . ALA A 1 95 ? -4.965 -5.596 25.612 1.00 52.06 95 ALA A O 1
ATOM 759 N N . SER A 1 96 ? -5.598 -4.001 24.159 1.00 48.62 96 SER A N 1
ATOM 760 C CA . SER A 1 96 ? -4.877 -2.895 24.807 1.00 48.62 96 SER A CA 1
ATOM 761 C C . SER A 1 96 ? -5.673 -2.225 25.938 1.00 48.62 96 SER A C 1
ATOM 763 O O . SER A 1 96 ? -5.069 -1.555 26.770 1.00 48.62 96 SER A O 1
ATOM 765 N N . ASP A 1 97 ? -6.997 -2.419 25.987 1.00 50.22 97 ASP A N 1
ATOM 766 C CA . ASP A 1 97 ? -7.878 -1.931 27.066 1.00 50.22 97 ASP A CA 1
ATOM 767 C C . ASP A 1 97 ? -7.899 -2.872 28.294 1.00 50.22 97 ASP A C 1
ATOM 769 O O . ASP A 1 97 ? -8.361 -2.493 29.369 1.00 50.22 97 ASP A O 1
ATOM 773 N N . GLU A 1 98 ? -7.361 -4.090 28.161 1.00 49.62 98 GLU A N 1
ATOM 774 C CA . GLU A 1 98 ? -7.289 -5.120 29.213 1.00 49.62 98 GLU A CA 1
ATOM 775 C C . GLU A 1 98 ? -5.864 -5.257 29.812 1.00 49.62 98 GLU A C 1
ATOM 777 O O . GLU A 1 98 ? -5.437 -6.362 30.164 1.00 49.62 98 GLU A O 1
ATOM 782 N N . ALA A 1 99 ? -5.106 -4.154 29.916 1.00 44.84 99 ALA A N 1
ATOM 783 C CA . ALA A 1 99 ? -3.731 -4.126 30.448 1.00 44.84 99 ALA A CA 1
ATOM 784 C C . ALA A 1 99 ? -3.528 -3.144 31.616 1.00 44.84 99 ALA A C 1
ATOM 786 O O . ALA A 1 99 ? -3.950 -1.971 31.511 1.00 44.84 99 ALA A O 1
#

Radius of gyration: 13.63 Å; chains: 1; bounding box: 25×25×44 Å

pLDDT: mean 83.63, std 17.79, range [33.81, 97.25]

Sequence (99 aa):
MATLDHAHWPPVNHLIDELGEPQEILTSLDRLAGATGQDINDVRLAVAELVQCDDAKILRGQESADPERLEPHHRFRLIMDWGHFHDTRIELSLASDEA

Secondary structure (DSSP, 8-state):
-----TT--HHHHIIIIIT-S-SEEEE-HHHHHHHHT--HHHHHHHHHHHHHTTSEEEEETTEE--GGG--TT--EEEEE-HHHHHHHHHHHHHHHS--

Foldseek 3Di:
DDPPPPVDDQLVCCCCVV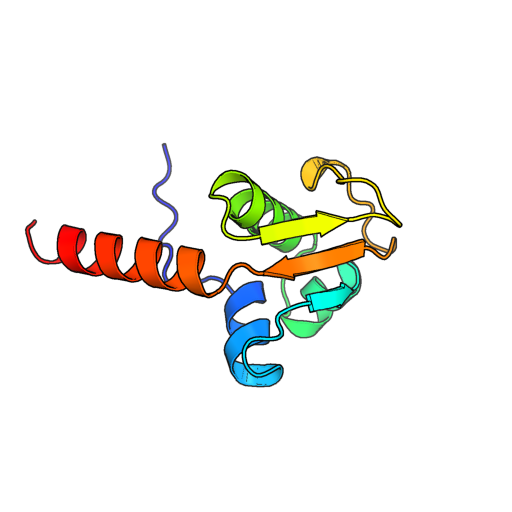VNVDQKDWDFLLRSCVSSVHDSVSSLVSLQVCVVLVQWFKDDPNDTDHSVPGDRPDIIMIGGPVVSVVVVVVVVVVVVVVD